Protein AF-A0A349Y326-F1 (afdb_monomer_lite)

Radius of gyration: 21.69 Å; chains: 1; bounding box: 48×50×72 Å

Foldseek 3Di:
DDDDDDPDPDPPDDDPDDDDDPPPPPALPADLVQLLVCLVPNDLVSNQPRLCSNQVHDDPVVSLVFFPDVQLNVLNVLCVCCVVVPPDDPNVVSSVSNCVVQVVHGHTDDPPPPPPPPVPPPDDDDDD

pLDDT: mean 71.75, std 17.41, range [37.5, 90.62]

Sequence (128 aa):
LVWGWRRRGRPVAVPGAEAGVPVAPSGSPYTRADLRRAMEAGGLDEIIAVLAGMGGVQTLEQVLERLDNPQQRDTLLQMQAVRWGGQGGDVGQARQALRRAFHDGPHWRARAAAQNNGLAPLYPSAHS

Structure (mmCIF, N/CA/C/O backbone):
data_AF-A0A349Y326-F1
#
_entry.id   AF-A0A349Y326-F1
#
loop_
_atom_site.group_PDB
_atom_site.id
_atom_site.type_symbol
_atom_site.label_atom_id
_atom_site.label_alt_id
_atom_site.label_comp_id
_atom_site.label_asym_id
_atom_site.label_entity_id
_atom_site.label_seq_id
_atom_site.pdbx_PDB_ins_code
_atom_site.Cartn_x
_atom_site.Cartn_y
_atom_site.Cartn_z
_atom_site.occupancy
_atom_site.B_iso_or_equiv
_atom_site.auth_seq_id
_atom_site.auth_comp_id
_atom_site.auth_asym_id
_atom_site.auth_atom_id
_atom_site.pdbx_PDB_model_num
ATOM 1 N N . LEU A 1 1 ? -9.529 16.924 9.198 1.00 45.12 1 LEU A N 1
ATOM 2 C CA . LEU A 1 1 ? -8.375 17.711 8.707 1.00 45.12 1 LEU A CA 1
ATOM 3 C C . LEU A 1 1 ? -8.047 17.240 7.303 1.00 45.12 1 LEU A C 1
ATOM 5 O O . LEU A 1 1 ? -7.936 16.042 7.071 1.00 45.12 1 LE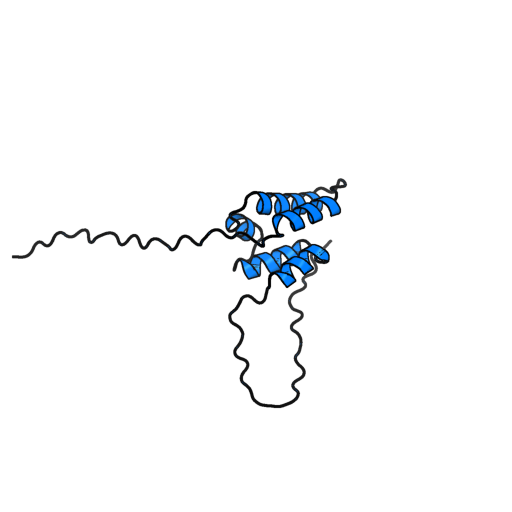U A O 1
ATOM 9 N N . VAL A 1 2 ? -8.092 18.194 6.381 1.00 44.47 2 VAL A N 1
ATOM 10 C CA . VAL A 1 2 ? -8.247 18.019 4.937 1.00 44.47 2 VAL A CA 1
ATOM 11 C C . VAL A 1 2 ? -7.040 17.323 4.304 1.00 44.47 2 VAL A C 1
ATOM 13 O O . VAL A 1 2 ? -5.893 17.559 4.676 1.00 44.47 2 VAL A O 1
ATOM 16 N N . TRP A 1 3 ? -7.337 16.453 3.345 1.00 51.56 3 TRP A N 1
ATOM 17 C CA . TRP A 1 3 ? -6.395 15.694 2.539 1.00 51.56 3 TRP A CA 1
ATOM 18 C C . TRP A 1 3 ? -5.589 16.646 1.655 1.00 51.56 3 TRP A C 1
ATOM 20 O O . TRP A 1 3 ? -6.088 17.172 0.661 1.00 51.56 3 TRP A O 1
ATOM 30 N N . GLY A 1 4 ? -4.339 16.890 2.043 1.00 57.53 4 GLY A N 1
ATOM 31 C CA . GLY A 1 4 ? -3.396 17.675 1.263 1.00 57.53 4 GLY A CA 1
ATOM 32 C C . GLY A 1 4 ? -2.911 16.870 0.068 1.00 57.53 4 GLY A C 1
ATOM 33 O O . GLY A 1 4 ? -2.009 16.047 0.194 1.00 57.53 4 GLY A O 1
ATOM 34 N N . TRP A 1 5 ? -3.521 17.116 -1.090 1.00 65.88 5 TRP A N 1
ATOM 35 C CA . TRP A 1 5 ? -2.995 16.737 -2.395 1.00 65.88 5 TRP A CA 1
ATOM 36 C C . TRP A 1 5 ? -1.477 16.934 -2.461 1.00 65.88 5 TRP A C 1
ATOM 38 O O . TRP A 1 5 ? -0.987 18.054 -2.328 1.00 65.88 5 TRP A O 1
ATOM 48 N N . ARG A 1 6 ? -0.734 15.876 -2.787 1.00 55.47 6 ARG A N 1
ATOM 49 C CA . ARG A 1 6 ? 0.613 16.026 -3.343 1.00 55.47 6 ARG A CA 1
ATOM 50 C C . ARG A 1 6 ? 0.679 15.332 -4.695 1.00 55.47 6 ARG A C 1
ATOM 52 O O . ARG A 1 6 ? 1.296 14.291 -4.877 1.00 55.47 6 ARG A O 1
ATOM 59 N N . ARG A 1 7 ? 0.020 15.953 -5.680 1.00 59.22 7 ARG A N 1
ATOM 60 C CA . ARG A 1 7 ? 0.307 15.688 -7.091 1.00 59.22 7 ARG A CA 1
ATOM 61 C C . ARG A 1 7 ? 1.699 16.237 -7.421 1.00 59.22 7 ARG A C 1
ATOM 63 O O . ARG A 1 7 ? 1.947 17.422 -7.250 1.00 59.22 7 ARG A O 1
ATOM 70 N N . ARG A 1 8 ? 2.534 15.357 -7.978 1.00 55.88 8 ARG A N 1
ATOM 71 C CA . ARG A 1 8 ? 3.640 15.621 -8.918 1.00 55.88 8 ARG A CA 1
ATOM 72 C C . ARG A 1 8 ? 4.696 16.648 -8.491 1.00 55.88 8 ARG A C 1
ATOM 74 O O . ARG A 1 8 ? 4.678 17.794 -8.924 1.00 55.88 8 ARG A O 1
ATOM 81 N N . GLY A 1 9 ? 5.741 16.155 -7.832 1.00 42.00 9 GLY A N 1
ATOM 82 C CA . GLY A 1 9 ? 7.094 16.670 -8.046 1.00 42.00 9 GLY A CA 1
ATOM 83 C C . GLY A 1 9 ? 7.718 15.967 -9.252 1.00 42.00 9 GLY A C 1
ATOM 84 O O . GLY A 1 9 ? 8.387 14.953 -9.100 1.00 42.00 9 GLY A O 1
ATOM 85 N N . ARG A 1 10 ? 7.449 16.463 -10.462 1.00 51.03 10 ARG A N 1
ATOM 86 C CA . ARG A 1 10 ? 8.233 16.134 -11.661 1.00 51.03 10 ARG A CA 1
ATOM 87 C C . ARG A 1 10 ? 9.602 16.808 -11.466 1.00 51.03 10 ARG A C 1
ATOM 89 O O . ARG A 1 10 ? 9.590 18.015 -11.223 1.00 51.03 10 ARG A O 1
ATOM 96 N N . PRO A 1 11 ? 10.755 16.117 -11.523 1.00 44.00 11 PRO A N 1
ATOM 97 C CA . PRO A 1 11 ? 12.026 16.827 -11.538 1.00 44.00 11 PRO A CA 1
ATOM 98 C C . PRO A 1 11 ? 12.047 17.696 -12.798 1.00 44.00 11 PRO A C 1
ATOM 100 O O . PRO A 1 11 ? 11.920 17.192 -13.916 1.00 44.00 11 PRO A O 1
ATOM 103 N N . VAL A 1 12 ? 12.122 19.014 -12.611 1.00 47.75 12 VAL A N 1
ATOM 104 C CA . VAL A 1 12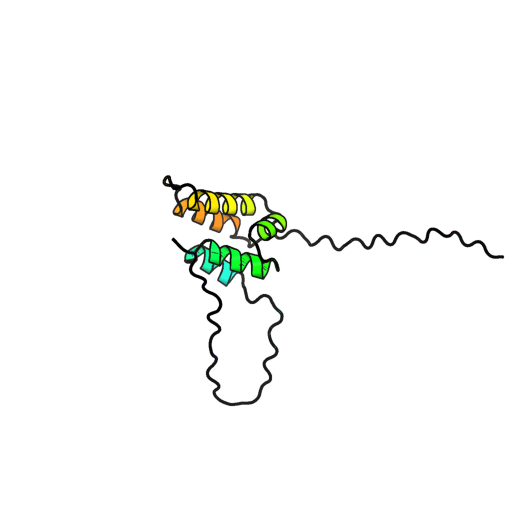 ? 12.483 19.933 -13.686 1.00 47.75 12 VAL A CA 1
ATOM 105 C C . VAL A 1 12 ? 13.930 19.606 -14.039 1.00 47.75 12 VAL A C 1
ATOM 107 O O . VAL A 1 12 ? 14.859 19.937 -13.310 1.00 47.75 12 VAL A O 1
ATOM 110 N N . ALA A 1 13 ? 14.108 18.837 -15.111 1.00 50.94 13 ALA A N 1
ATOM 111 C CA . ALA A 1 13 ? 15.408 18.678 -15.730 1.00 50.94 13 ALA A CA 1
ATOM 112 C C . ALA A 1 13 ? 15.833 20.069 -16.204 1.00 50.94 13 ALA A C 1
ATOM 114 O O . ALA A 1 13 ? 15.163 20.669 -17.045 1.00 50.94 13 ALA A O 1
ATOM 115 N N . VAL A 1 14 ? 16.899 20.600 -15.612 1.00 45.41 14 VAL A N 1
ATOM 116 C CA . VAL A 1 14 ? 17.606 21.763 -16.142 1.00 45.41 14 VAL A CA 1
ATOM 117 C C . VAL A 1 14 ? 18.074 21.411 -17.558 1.00 45.41 14 VAL A C 1
ATOM 119 O O . VAL A 1 14 ? 18.821 20.443 -17.707 1.00 45.41 14 VAL A O 1
ATOM 122 N N . PRO A 1 15 ? 17.635 22.119 -18.614 1.00 42.41 15 PRO A N 1
ATOM 123 C CA . PRO A 1 15 ? 18.169 21.888 -19.942 1.00 42.41 15 PRO A CA 1
ATOM 124 C C . PRO A 1 15 ? 19.551 22.545 -20.012 1.00 42.41 15 PRO A C 1
ATOM 126 O O . PRO A 1 15 ? 19.692 23.705 -20.387 1.00 42.41 15 PRO A O 1
ATOM 129 N N . GLY A 1 16 ? 20.577 21.790 -19.621 1.00 40.94 16 GLY A N 1
ATOM 130 C CA . GLY A 1 16 ? 21.859 21.884 -20.307 1.00 40.94 16 GLY A CA 1
ATOM 131 C C . GLY A 1 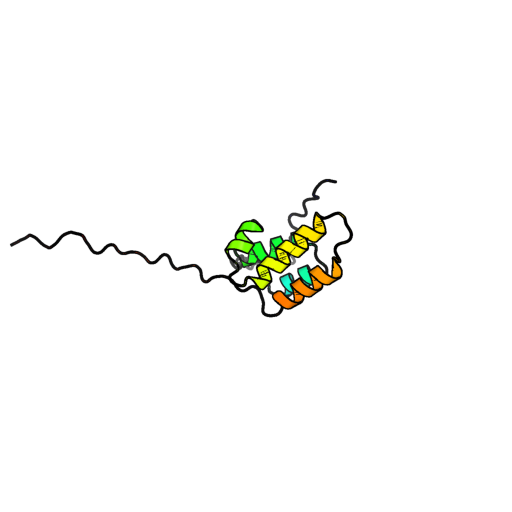16 ? 21.638 21.309 -21.700 1.00 40.94 16 GLY A C 1
ATOM 132 O O . GLY A 1 16 ? 21.011 20.260 -21.828 1.00 40.94 16 GLY A O 1
ATOM 133 N N . ALA A 1 17 ? 22.034 22.071 -22.713 1.00 43.38 17 ALA A N 1
ATOM 134 C CA . ALA A 1 17 ? 21.867 21.775 -24.125 1.00 43.38 17 ALA A CA 1
ATOM 135 C C . ALA A 1 17 ? 22.118 20.290 -24.460 1.00 43.38 17 ALA A C 1
ATOM 137 O O . ALA A 1 17 ? 22.977 19.657 -23.859 1.00 43.38 17 ALA A O 1
ATOM 138 N N . GLU A 1 18 ? 21.332 19.736 -25.383 1.00 39.47 18 GLU A N 1
ATOM 139 C CA . GLU A 1 18 ? 21.710 19.253 -26.728 1.00 39.47 18 GLU A CA 1
ATOM 140 C C . GLU A 1 18 ? 20.653 18.223 -27.175 1.00 39.47 18 GLU A C 1
ATOM 142 O O . GLU A 1 18 ? 20.161 17.406 -26.399 1.00 39.47 18 GLU A O 1
ATOM 147 N N . ALA A 1 19 ? 20.220 18.333 -28.427 1.00 46.00 19 ALA A N 1
ATOM 148 C CA . ALA A 1 19 ? 19.051 17.671 -28.987 1.00 46.00 19 ALA A CA 1
ATOM 149 C C . ALA A 1 19 ? 19.097 16.132 -28.903 1.00 46.00 19 ALA A C 1
ATOM 151 O O . ALA A 1 19 ? 19.817 15.467 -29.640 1.00 46.00 19 ALA A O 1
ATOM 152 N N . GLY A 1 20 ? 18.226 15.565 -28.072 1.00 37.50 20 GLY A N 1
ATOM 153 C CA . GLY A 1 20 ? 17.860 14.154 -28.087 1.00 37.50 20 GLY A CA 1
ATOM 154 C C . GLY A 1 20 ? 16.411 14.031 -27.639 1.00 37.50 20 GLY A C 1
ATOM 155 O O . GLY A 1 20 ? 16.100 14.242 -26.471 1.00 37.50 20 GLY A O 1
ATOM 156 N N . VAL A 1 21 ? 15.510 13.766 -28.583 1.00 44.47 21 VAL A N 1
ATOM 157 C CA . VAL A 1 21 ? 14.079 13.526 -28.347 1.00 44.47 21 VAL A CA 1
ATOM 158 C C . VAL A 1 21 ? 13.866 12.609 -27.130 1.00 44.47 21 VAL A C 1
ATOM 160 O O . VAL A 1 21 ? 14.310 11.459 -27.162 1.00 44.47 21 VAL A O 1
ATOM 163 N N . PRO A 1 22 ? 13.188 13.058 -26.054 1.00 42.53 22 PRO A N 1
ATOM 164 C CA . PRO A 1 22 ? 12.890 12.174 -24.944 1.00 42.53 22 PRO A CA 1
ATOM 165 C C . PRO A 1 22 ? 11.787 11.222 -25.398 1.00 42.53 22 PRO A C 1
ATOM 167 O O . PRO A 1 22 ? 10.610 11.585 -25.444 1.00 42.53 22 PRO A O 1
ATOM 170 N N . VAL A 1 23 ? 12.165 9.988 -25.736 1.00 46.41 23 VAL A N 1
ATOM 171 C CA . VAL A 1 23 ? 11.211 8.883 -25.770 1.00 46.41 23 VAL A CA 1
ATOM 172 C C . VAL A 1 23 ? 10.643 8.794 -24.351 1.00 46.41 23 VAL A C 1
ATOM 174 O O . VAL A 1 23 ? 11.351 8.498 -23.388 1.00 46.41 23 VAL A O 1
ATOM 177 N N . ALA A 1 24 ? 9.385 9.195 -24.177 1.00 46.78 24 ALA A N 1
ATOM 178 C CA . ALA A 1 24 ? 8.720 9.076 -22.891 1.00 46.78 24 ALA A CA 1
ATOM 179 C C . ALA A 1 24 ? 8.694 7.582 -22.534 1.00 46.78 24 ALA A C 1
ATOM 181 O O . ALA A 1 24 ? 8.177 6.793 -23.334 1.00 46.78 24 ALA A O 1
ATOM 182 N N . PRO A 1 25 ? 9.241 7.152 -21.382 1.00 42.97 25 PRO A N 1
ATOM 183 C CA . PRO A 1 25 ? 9.131 5.759 -20.996 1.00 42.97 25 PRO A CA 1
ATOM 184 C C . PRO A 1 25 ? 7.645 5.460 -20.788 1.00 42.97 25 PRO A C 1
ATOM 186 O O . PRO A 1 25 ? 7.035 5.921 -19.829 1.00 42.97 25 PRO A O 1
ATOM 189 N N . SER A 1 26 ? 7.055 4.680 -21.695 1.00 45.97 26 SER A N 1
ATOM 190 C CA . SER A 1 26 ? 5.690 4.146 -21.561 1.00 45.97 26 SER A CA 1
ATOM 191 C C . SER A 1 26 ? 5.630 2.968 -20.574 1.00 45.97 26 SER A C 1
ATOM 193 O O . SER A 1 26 ? 4.769 2.100 -20.675 1.00 45.97 26 SER A O 1
ATOM 195 N N . GLY A 1 27 ? 6.556 2.923 -19.615 1.00 51.56 27 GLY A N 1
ATOM 196 C CA . GLY A 1 27 ? 6.532 2.002 -18.486 1.00 51.56 27 GLY A CA 1
ATOM 197 C C . GLY A 1 27 ? 5.969 2.710 -17.261 1.00 51.56 27 GLY A C 1
ATOM 198 O O . GLY A 1 27 ? 6.223 3.900 -17.068 1.00 51.56 27 GLY A O 1
ATOM 199 N N . SER A 1 28 ? 5.211 1.992 -16.428 1.00 55.75 28 SER A N 1
ATOM 200 C CA . SER A 1 28 ? 4.791 2.512 -15.124 1.00 55.75 28 SER A CA 1
ATOM 201 C C . SER A 1 28 ? 6.002 3.123 -14.403 1.00 55.75 28 SER A C 1
ATOM 203 O O . SER A 1 28 ? 7.008 2.432 -14.244 1.00 55.75 28 SER A O 1
ATOM 205 N N . PRO A 1 29 ? 5.939 4.389 -13.948 1.00 69.44 29 PRO A N 1
ATOM 206 C CA . PRO A 1 29 ? 7.096 5.107 -13.396 1.00 69.44 29 PRO A CA 1
ATOM 207 C C . PRO A 1 29 ? 7.549 4.585 -12.021 1.00 69.44 29 PRO A C 1
ATOM 209 O O . PRO A 1 29 ? 8.415 5.177 -11.383 1.00 69.44 29 PRO A O 1
ATOM 212 N N . TYR A 1 30 ? 6.953 3.490 -11.553 1.00 78.19 30 TYR A N 1
ATOM 213 C CA . TYR A 1 30 ? 7.088 2.957 -10.210 1.00 78.19 30 TYR A CA 1
ATOM 214 C C . TYR A 1 30 ? 7.838 1.629 -10.239 1.00 78.19 30 TYR A C 1
ATOM 216 O O . TYR A 1 30 ? 7.489 0.712 -10.982 1.00 78.19 30 TYR A O 1
ATOM 224 N N . THR A 1 31 ? 8.873 1.528 -9.408 1.00 83.50 31 THR A N 1
ATOM 225 C CA . THR A 1 31 ? 9.723 0.337 -9.295 1.00 83.50 31 THR A CA 1
ATOM 226 C C . THR A 1 31 ? 9.503 -0.360 -7.953 1.00 83.50 31 THR A C 1
ATOM 228 O O . THR A 1 31 ? 8.982 0.229 -7.007 1.00 83.50 31 THR A O 1
ATOM 231 N N . ARG A 1 32 ? 9.966 -1.610 -7.810 1.00 83.12 32 ARG A N 1
ATOM 232 C CA . ARG A 1 32 ? 9.932 -2.314 -6.511 1.00 83.12 32 ARG A CA 1
ATOM 233 C C . ARG A 1 32 ? 10.712 -1.572 -5.420 1.00 83.12 32 ARG A C 1
ATOM 235 O O . ARG A 1 32 ? 10.331 -1.616 -4.255 1.00 83.12 32 ARG A O 1
ATOM 242 N N . ALA A 1 33 ? 11.792 -0.883 -5.795 1.00 83.81 33 ALA A N 1
ATOM 243 C CA . ALA A 1 33 ? 12.562 -0.056 -4.871 1.00 83.81 33 ALA A CA 1
ATOM 244 C C . ALA A 1 33 ? 11.742 1.140 -4.366 1.00 83.81 33 ALA A C 1
ATOM 246 O O . ALA A 1 33 ? 11.827 1.481 -3.188 1.00 83.81 33 ALA A O 1
ATOM 247 N N . ASP A 1 34 ? 10.917 1.723 -5.237 1.00 85.81 34 ASP A N 1
ATOM 248 C CA . ASP A 1 34 ? 9.990 2.796 -4.885 1.00 85.81 34 ASP A CA 1
ATOM 249 C C . ASP A 1 34 ? 8.891 2.301 -3.931 1.00 85.81 34 ASP A C 1
ATOM 251 O O . ASP A 1 34 ? 8.679 2.902 -2.881 1.00 85.81 34 ASP A O 1
ATOM 255 N N . LEU A 1 35 ? 8.314 1.118 -4.188 1.00 86.50 35 LEU A N 1
ATOM 256 C CA . LEU A 1 35 ? 7.378 0.473 -3.255 1.00 86.50 35 LEU A CA 1
ATOM 257 C C . LEU A 1 35 ? 8.018 0.225 -1.886 1.00 86.50 35 LEU A C 1
ATOM 259 O O . LEU A 1 35 ? 7.416 0.519 -0.854 1.00 86.50 35 LEU A O 1
ATOM 263 N N . ARG A 1 36 ? 9.249 -0.299 -1.861 1.00 86.31 36 ARG A N 1
ATOM 264 C CA . ARG A 1 36 ? 9.979 -0.535 -0.611 1.00 86.31 36 ARG A CA 1
ATOM 265 C C . ARG A 1 36 ? 10.185 0.772 0.153 1.00 86.31 36 ARG A C 1
ATOM 267 O O . ARG A 1 36 ? 9.889 0.819 1.342 1.00 86.31 36 ARG A O 1
ATOM 274 N N . ARG A 1 37 ? 10.604 1.838 -0.534 1.00 85.31 37 ARG A N 1
ATOM 275 C CA . ARG A 1 37 ? 10.791 3.173 0.050 1.00 85.31 37 ARG A CA 1
ATOM 276 C C . ARG A 1 37 ? 9.484 3.751 0.601 1.00 85.31 37 ARG A C 1
ATOM 278 O O . ARG A 1 37 ? 9.478 4.262 1.721 1.00 85.31 37 ARG A O 1
ATOM 285 N N . ALA A 1 38 ? 8.388 3.623 -0.144 1.00 87.88 38 ALA A N 1
ATOM 286 C CA . ALA A 1 38 ? 7.061 4.052 0.287 1.00 87.88 38 ALA A CA 1
ATOM 287 C C . ALA A 1 38 ? 6.592 3.273 1.528 1.00 87.88 38 ALA A C 1
ATOM 289 O O . ALA A 1 38 ? 6.007 3.846 2.438 1.00 87.88 38 ALA A O 1
ATOM 290 N N . MET A 1 39 ? 6.908 1.979 1.638 1.00 86.75 39 MET A N 1
ATOM 291 C CA . MET A 1 39 ? 6.618 1.211 2.855 1.00 86.75 39 MET A CA 1
ATOM 292 C C . MET A 1 39 ? 7.523 1.588 4.036 1.00 86.75 39 MET A C 1
ATOM 294 O O . MET A 1 39 ? 7.068 1.551 5.179 1.00 86.75 39 MET A O 1
ATOM 298 N N . GLU A 1 40 ? 8.788 1.941 3.787 1.00 82.75 40 GLU A N 1
ATOM 299 C CA . GLU A 1 40 ? 9.762 2.314 4.823 1.00 82.75 40 GLU A CA 1
ATOM 300 C C . GLU A 1 40 ? 9.479 3.690 5.434 1.00 82.75 40 GLU A C 1
ATOM 302 O O . GLU A 1 40 ? 9.406 3.816 6.656 1.00 82.75 40 GLU A O 1
ATOM 307 N N . ALA A 1 41 ? 9.308 4.710 4.594 1.00 79.44 41 ALA A N 1
ATOM 308 C CA . ALA A 1 41 ? 9.168 6.102 5.021 1.00 79.44 41 ALA A CA 1
ATOM 309 C C . ALA A 1 41 ? 7.813 6.715 4.637 1.00 79.44 41 ALA A C 1
ATOM 311 O O . ALA A 1 41 ? 7.313 7.581 5.354 1.00 79.44 41 ALA A O 1
ATOM 312 N N . GLY A 1 42 ? 7.191 6.231 3.563 1.00 79.69 42 GLY A N 1
ATOM 313 C CA . GLY A 1 42 ? 5.962 6.781 2.988 1.00 79.69 42 GLY A CA 1
ATOM 314 C C . GLY A 1 42 ? 4.674 6.460 3.751 1.00 79.69 42 GLY A C 1
ATOM 315 O O . GLY A 1 42 ? 4.579 5.514 4.536 1.00 79.69 42 GLY A O 1
ATOM 316 N N . GLY A 1 43 ? 3.647 7.279 3.532 1.00 83.06 43 GLY A N 1
ATOM 317 C CA . GLY A 1 43 ? 2.313 7.061 4.096 1.00 83.06 43 GLY A CA 1
ATOM 318 C C . GLY A 1 43 ? 1.497 6.025 3.316 1.00 83.06 43 GLY A C 1
ATOM 319 O O . GLY A 1 43 ? 1.840 5.666 2.193 1.00 83.06 43 GLY A O 1
ATOM 320 N N . LEU A 1 44 ? 0.357 5.604 3.880 1.00 83.62 44 LEU A N 1
ATOM 321 C CA . LEU A 1 44 ? -0.580 4.687 3.210 1.00 83.62 44 LEU A CA 1
ATOM 322 C C . LEU A 1 44 ? -0.993 5.189 1.813 1.00 83.62 44 LEU A C 1
ATOM 324 O O . LEU A 1 44 ? -1.084 4.397 0.887 1.00 83.62 44 LEU A O 1
ATOM 328 N N . ASP A 1 45 ? -1.193 6.498 1.648 1.00 85.69 45 ASP A N 1
ATOM 329 C CA . ASP A 1 45 ? -1.547 7.110 0.358 1.00 85.69 45 ASP A CA 1
ATOM 330 C C . ASP A 1 45 ? -0.445 6.936 -0.702 1.00 85.69 45 ASP A C 1
ATOM 332 O O . ASP A 1 45 ? -0.723 6.564 -1.838 1.00 85.69 45 ASP A O 1
ATOM 336 N N . GLU A 1 46 ? 0.820 7.111 -0.305 1.00 87.38 46 GLU A N 1
ATOM 337 C CA . GLU A 1 46 ? 1.976 6.920 -1.185 1.00 87.38 46 GLU A CA 1
ATOM 338 C C . GLU A 1 46 ? 2.111 5.448 -1.586 1.00 87.38 46 GLU A C 1
ATOM 340 O O . GLU A 1 46 ? 2.234 5.136 -2.765 1.00 87.38 46 GLU A O 1
ATOM 345 N N . ILE A 1 47 ? 1.969 4.530 -0.627 1.00 88.25 47 ILE A N 1
ATOM 346 C CA . ILE A 1 47 ? 1.969 3.084 -0.886 1.00 88.25 47 ILE A CA 1
ATOM 347 C C . ILE A 1 47 ? 0.861 2.711 -1.886 1.00 88.25 47 ILE A C 1
ATOM 349 O O . ILE A 1 47 ? 1.116 1.964 -2.833 1.00 88.25 47 ILE A O 1
ATOM 353 N N . ILE A 1 48 ? -0.350 3.256 -1.716 1.00 87.94 48 ILE A N 1
ATOM 354 C CA . ILE A 1 48 ? -1.475 3.034 -2.636 1.00 87.94 48 ILE A CA 1
ATOM 355 C C . ILE A 1 48 ? -1.156 3.591 -4.019 1.00 87.94 48 ILE A C 1
ATOM 357 O O . ILE A 1 48 ? -1.382 2.890 -4.997 1.00 87.94 48 ILE A O 1
ATOM 361 N N . ALA A 1 49 ? -0.612 4.805 -4.128 1.00 87.31 49 ALA A N 1
ATOM 362 C CA . ALA A 1 49 ? -0.27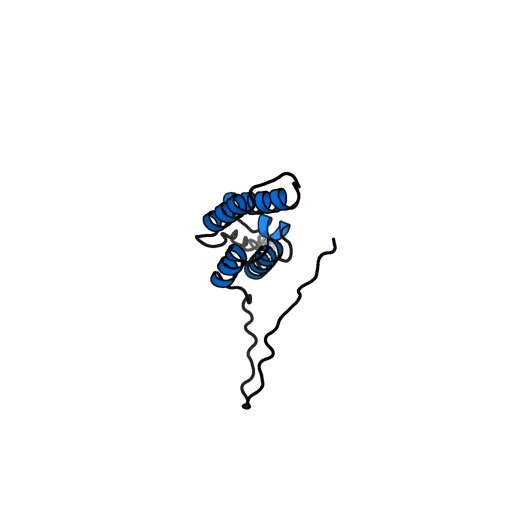4 5.411 -5.414 1.00 87.31 49 ALA A CA 1
ATOM 363 C C . ALA A 1 49 ? 0.755 4.576 -6.194 1.00 87.31 49 ALA A C 1
ATOM 365 O O . ALA A 1 49 ? 0.593 4.350 -7.395 1.00 87.31 49 ALA A O 1
ATOM 366 N N . VAL A 1 50 ? 1.776 4.065 -5.502 1.00 88.75 50 VAL A N 1
ATOM 367 C CA . VAL A 1 50 ? 2.814 3.207 -6.086 1.00 88.75 50 VAL A CA 1
ATOM 368 C C . VAL A 1 50 ? 2.230 1.862 -6.522 1.00 88.75 50 VAL A C 1
ATOM 370 O O . VAL A 1 50 ? 2.434 1.440 -7.663 1.00 88.75 50 VAL A O 1
ATOM 373 N N . LEU A 1 51 ? 1.446 1.202 -5.658 1.00 88.06 51 LEU A N 1
ATOM 374 C CA . LEU A 1 51 ? 0.751 -0.050 -5.987 1.00 88.06 51 LEU A CA 1
ATOM 375 C C . LEU A 1 51 ? -0.231 0.126 -7.146 1.00 88.06 51 LEU A C 1
ATOM 377 O O . LEU A 1 51 ? -0.271 -0.713 -8.041 1.00 88.06 51 LEU A O 1
ATOM 381 N N . ALA A 1 52 ? -0.985 1.221 -7.156 1.00 87.56 52 ALA A N 1
ATOM 382 C CA . ALA A 1 52 ? -1.933 1.555 -8.204 1.00 87.56 52 ALA A CA 1
ATOM 383 C C . ALA A 1 52 ? -1.214 1.775 -9.541 1.00 87.56 52 ALA A C 1
ATOM 385 O O . ALA A 1 52 ? -1.598 1.189 -10.551 1.00 87.56 52 ALA A O 1
ATOM 386 N N . GLY A 1 53 ? -0.099 2.508 -9.538 1.00 85.94 53 GLY A N 1
ATOM 387 C CA . GLY A 1 53 ? 0.735 2.703 -10.719 1.00 85.94 53 GLY A CA 1
ATOM 388 C C . GLY A 1 53 ? 1.360 1.410 -11.257 1.00 85.94 53 GLY A C 1
ATOM 389 O O . GLY A 1 53 ? 1.366 1.198 -12.469 1.00 85.94 53 GLY A O 1
ATOM 390 N N . MET A 1 54 ? 1.841 0.511 -10.391 1.00 85.25 54 MET A N 1
ATOM 391 C CA . MET A 1 54 ? 2.354 -0.808 -10.808 1.00 85.25 54 MET A CA 1
ATOM 392 C C . MET A 1 54 ? 1.242 -1.740 -11.295 1.00 85.25 54 MET A C 1
ATOM 394 O O . MET A 1 54 ? 1.427 -2.493 -12.248 1.00 85.25 54 MET A O 1
ATOM 398 N N . GLY A 1 55 ? 0.082 -1.677 -10.650 1.00 81.81 55 GLY A N 1
ATOM 399 C CA . GLY A 1 55 ? -1.103 -2.431 -11.011 1.00 81.81 55 GLY A CA 1
ATOM 400 C C . GLY A 1 55 ? -1.894 -1.809 -12.15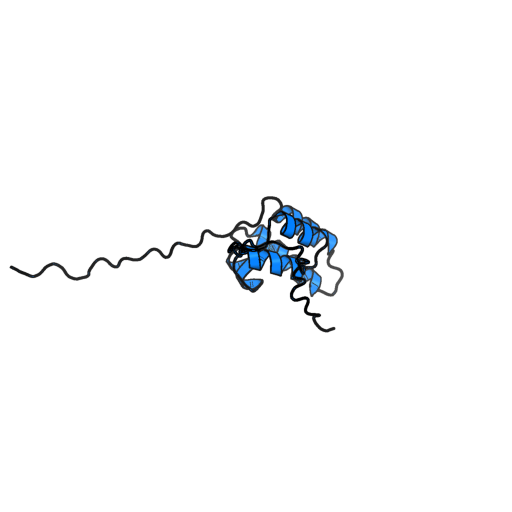8 1.00 81.81 55 GLY A C 1
ATOM 401 O O . GLY A 1 55 ? -2.898 -2.387 -12.526 1.00 81.81 55 GLY A O 1
ATOM 402 N N . GLY A 1 56 ? -1.525 -0.657 -12.726 1.00 84.00 56 GLY A N 1
ATOM 403 C CA . GLY A 1 56 ? -2.331 0.022 -13.754 1.00 84.00 56 GLY A CA 1
ATOM 404 C C . GLY A 1 56 ? -3.779 0.313 -13.322 1.00 84.00 56 GLY A C 1
ATOM 405 O O . GLY A 1 56 ? -4.685 0.285 -14.151 1.00 84.00 56 GLY A O 1
ATOM 406 N N . VAL A 1 57 ? -4.000 0.521 -12.026 1.00 86.06 57 VAL A N 1
ATOM 407 C CA . VAL A 1 57 ? -5.291 0.862 -11.413 1.00 86.06 57 VAL A CA 1
ATOM 408 C C . VAL A 1 57 ? -5.186 2.231 -10.743 1.00 86.06 57 VAL A C 1
ATOM 410 O O . VAL A 1 57 ? -4.128 2.854 -10.755 1.00 86.06 57 VAL A O 1
ATOM 413 N N . GLN A 1 58 ? -6.291 2.741 -10.197 1.00 81.25 58 GLN A N 1
ATOM 414 C CA . GLN A 1 58 ? -6.344 4.103 -9.642 1.00 81.25 58 GLN A CA 1
ATOM 415 C C . GLN A 1 58 ? -6.788 4.150 -8.178 1.00 81.25 58 GLN A C 1
ATOM 417 O O . GLN A 1 58 ? -6.547 5.146 -7.502 1.00 81.25 58 GLN A O 1
ATOM 422 N N . THR A 1 59 ? -7.438 3.094 -7.687 1.00 83.88 59 THR A N 1
ATOM 423 C CA . THR A 1 59 ? -8.036 3.055 -6.348 1.00 83.88 59 THR A CA 1
ATOM 424 C C . THR A 1 59 ? -7.542 1.844 -5.566 1.00 83.88 59 THR A C 1
ATOM 426 O O . THR A 1 59 ? -7.188 0.818 -6.150 1.00 83.88 59 THR A O 1
ATOM 429 N N . LEU A 1 60 ? -7.527 1.959 -4.235 1.00 85.94 60 LEU A N 1
ATOM 430 C CA . LEU A 1 60 ? -7.152 0.861 -3.340 1.00 85.94 60 LEU A CA 1
ATOM 431 C C . LEU A 1 60 ? -8.044 -0.367 -3.548 1.00 85.94 60 LEU A C 1
ATOM 433 O O . LEU A 1 60 ? -7.536 -1.480 -3.578 1.00 85.94 60 LEU A O 1
ATOM 437 N N . GLU A 1 61 ? -9.349 -0.176 -3.738 1.00 87.62 61 GLU A N 1
ATOM 438 C CA . GLU A 1 61 ? -10.289 -1.274 -3.997 1.00 87.62 61 GLU A CA 1
ATOM 439 C C . GLU A 1 61 ? -9.859 -2.084 -5.226 1.00 87.62 61 GLU A C 1
ATOM 441 O O . GLU A 1 61 ? -9.691 -3.297 -5.135 1.00 87.62 61 GLU A O 1
ATOM 446 N N . GLN A 1 62 ? -9.521 -1.409 -6.328 1.00 87.06 62 GLN A N 1
ATOM 447 C CA . GLN A 1 62 ? -9.023 -2.070 -7.534 1.00 87.06 62 GLN A CA 1
ATOM 448 C C . GLN A 1 62 ? -7.657 -2.741 -7.324 1.00 87.06 62 GLN A C 1
ATOM 450 O O . GLN A 1 62 ? -7.387 -3.787 -7.914 1.00 87.06 62 GLN A O 1
ATOM 455 N N . VAL A 1 63 ? -6.781 -2.168 -6.487 1.00 88.38 63 VAL A N 1
ATOM 456 C CA . VAL A 1 63 ? -5.523 -2.825 -6.084 1.00 88.38 63 VAL A CA 1
ATOM 457 C C . VAL A 1 63 ? -5.829 -4.132 -5.352 1.00 88.38 63 VAL A C 1
ATOM 459 O O . VAL A 1 63 ? -5.238 -5.157 -5.686 1.00 88.38 63 VAL A O 1
ATOM 462 N N . LEU A 1 64 ? -6.771 -4.122 -4.403 1.00 89.38 64 LEU A N 1
ATOM 463 C CA . LEU A 1 64 ? -7.189 -5.315 -3.665 1.00 89.38 64 LEU A CA 1
ATOM 464 C C . LEU A 1 64 ? -7.789 -6.366 -4.598 1.00 89.38 64 LEU A C 1
ATOM 466 O O . LEU A 1 64 ? -7.439 -7.533 -4.484 1.00 89.38 64 LEU A O 1
ATOM 470 N N . GLU A 1 65 ? -8.645 -5.973 -5.540 1.00 88.50 65 GLU A N 1
ATOM 471 C CA . GLU A 1 65 ? -9.242 -6.887 -6.520 1.00 88.50 65 GLU A CA 1
ATOM 472 C C . GLU A 1 65 ? -8.202 -7.539 -7.440 1.00 88.50 65 GLU A C 1
ATOM 474 O O . GLU A 1 65 ? -8.318 -8.725 -7.773 1.00 88.50 65 GLU A O 1
ATOM 479 N N . ARG A 1 66 ? -7.176 -6.773 -7.830 1.00 85.62 66 ARG A N 1
ATOM 480 C CA . ARG A 1 66 ? -6.097 -7.232 -8.710 1.00 85.62 66 ARG A CA 1
ATOM 481 C C . ARG A 1 66 ? -5.044 -8.066 -7.980 1.00 85.62 66 ARG A C 1
ATOM 483 O O . ARG A 1 66 ? -4.359 -8.857 -8.625 1.00 85.62 66 ARG A O 1
ATOM 490 N N . LEU A 1 67 ? -4.884 -7.892 -6.671 1.00 89.00 67 LEU A N 1
ATOM 491 C CA . LEU A 1 67 ? -4.003 -8.717 -5.846 1.00 89.00 67 LEU A CA 1
ATOM 492 C C . LEU A 1 67 ? -4.552 -10.147 -5.750 1.00 89.00 67 LEU A C 1
ATOM 494 O O . LEU A 1 67 ? -5.709 -10.363 -5.378 1.00 89.00 67 LEU A O 1
ATOM 498 N N . ASP A 1 68 ? -3.703 -11.119 -6.076 1.00 88.00 68 ASP A N 1
ATOM 499 C CA . ASP A 1 68 ? -4.012 -12.548 -5.947 1.00 88.00 68 ASP A CA 1
ATOM 500 C C . ASP A 1 68 ? -3.825 -13.015 -4.503 1.00 88.00 68 ASP A C 1
ATOM 502 O O . ASP A 1 68 ? -4.659 -13.725 -3.947 1.00 88.00 68 ASP A O 1
ATOM 506 N N . ASN A 1 69 ? -2.760 -12.534 -3.860 1.00 88.50 69 ASN A N 1
ATOM 507 C CA . ASN A 1 69 ? -2.368 -12.997 -2.541 1.00 88.50 69 ASN A CA 1
ATOM 508 C C . ASN A 1 69 ? -3.283 -12.415 -1.434 1.00 88.50 69 ASN A C 1
ATOM 510 O O . ASN A 1 69 ? -3.270 -11.197 -1.203 1.00 88.50 69 ASN A O 1
ATOM 514 N N . PRO A 1 70 ? -4.035 -13.254 -0.689 1.00 86.12 70 PRO A N 1
ATOM 515 C CA . PRO A 1 70 ? -4.924 -12.795 0.378 1.00 86.12 70 PRO A CA 1
ATOM 516 C C . PRO A 1 70 ? -4.174 -12.148 1.550 1.00 86.12 70 PRO A C 1
ATOM 518 O O . PRO A 1 70 ? -4.686 -11.205 2.148 1.00 86.12 70 PRO A O 1
ATOM 521 N N . GLN A 1 71 ? -2.938 -12.570 1.837 1.00 88.62 71 GLN A N 1
ATOM 522 C CA . GLN A 1 71 ? -2.117 -11.985 2.901 1.00 88.62 71 GLN A CA 1
ATOM 523 C C . GLN A 1 71 ? -1.762 -10.521 2.596 1.00 88.62 71 GLN A C 1
ATOM 525 O O . GLN A 1 71 ? -1.822 -9.660 3.474 1.00 88.62 71 GLN A O 1
ATOM 530 N N . GLN A 1 72 ? -1.436 -10.210 1.338 1.00 89.81 72 GLN A N 1
ATOM 531 C CA . GLN A 1 72 ? -1.140 -8.839 0.904 1.00 89.81 72 GLN A CA 1
ATOM 532 C C . GLN A 1 72 ? -2.368 -7.928 1.039 1.00 89.81 72 GLN A C 1
ATOM 534 O O . GLN A 1 72 ? -2.245 -6.771 1.443 1.00 89.81 72 GLN A O 1
ATOM 539 N N . ARG A 1 73 ? -3.557 -8.471 0.761 1.00 90.62 73 ARG A N 1
ATOM 540 C CA . ARG A 1 73 ? -4.840 -7.764 0.872 1.00 90.62 73 ARG A CA 1
ATOM 541 C C . ARG A 1 73 ? -5.213 -7.476 2.323 1.00 90.62 73 ARG A C 1
ATOM 543 O O . ARG A 1 73 ? -5.541 -6.336 2.641 1.00 90.62 73 ARG A O 1
ATOM 550 N N . ASP A 1 74 ? -5.115 -8.478 3.196 1.00 89.62 74 ASP A N 1
ATOM 551 C CA . ASP A 1 74 ? -5.421 -8.334 4.625 1.00 89.62 74 ASP A CA 1
ATOM 552 C C . ASP A 1 74 ? -4.564 -7.244 5.270 1.00 89.62 74 ASP A C 1
ATOM 554 O O . ASP A 1 74 ? -5.058 -6.370 5.978 1.00 89.62 74 ASP A O 1
ATOM 558 N N . THR A 1 75 ? -3.277 -7.222 4.931 1.00 89.81 75 THR A N 1
ATOM 559 C CA . THR A 1 75 ? -2.350 -6.280 5.550 1.00 89.81 75 THR A CA 1
ATOM 560 C C . THR A 1 75 ? -2.621 -4.824 5.148 1.00 89.81 75 THR A C 1
ATOM 562 O O . THR A 1 75 ? -2.452 -3.909 5.956 1.00 89.81 75 THR A O 1
ATOM 565 N N . LEU A 1 76 ? -3.095 -4.593 3.917 1.00 88.94 76 LEU A N 1
ATOM 566 C CA . LEU A 1 76 ? -3.564 -3.277 3.471 1.00 88.94 76 LEU A CA 1
ATOM 567 C C . LEU A 1 76 ? -4.833 -2.846 4.221 1.00 88.94 76 LEU A C 1
ATOM 569 O O . LEU A 1 76 ? -4.929 -1.693 4.648 1.00 88.94 76 LEU A O 1
ATOM 573 N N . LEU A 1 77 ? -5.777 -3.770 4.424 1.00 88.25 77 LEU A N 1
ATOM 574 C CA . LEU A 1 77 ? -7.002 -3.519 5.187 1.00 88.25 77 LEU A CA 1
ATOM 575 C C . LEU A 1 77 ? -6.700 -3.231 6.660 1.00 88.25 77 LEU A C 1
ATOM 577 O O . LEU A 1 77 ? -7.242 -2.273 7.205 1.00 88.25 77 LEU A O 1
ATOM 581 N N . GLN A 1 78 ? -5.786 -3.978 7.284 1.00 86.62 78 GLN A N 1
ATOM 582 C CA . GLN A 1 78 ? -5.318 -3.696 8.642 1.00 86.62 78 GLN A CA 1
ATOM 583 C C . GLN A 1 78 ? -4.681 -2.311 8.740 1.00 86.62 78 GLN A C 1
ATOM 585 O O . GLN A 1 78 ? -4.992 -1.560 9.659 1.00 86.62 78 GLN A O 1
ATOM 590 N N . MET A 1 79 ? -3.840 -1.918 7.779 1.00 85.69 79 MET A N 1
ATOM 591 C CA . MET A 1 79 ? -3.227 -0.587 7.791 1.00 85.69 79 MET A CA 1
ATOM 592 C C . MET A 1 79 ? -4.267 0.538 7.633 1.00 85.69 79 MET A C 1
ATOM 594 O O . MET A 1 79 ? -4.135 1.593 8.258 1.00 85.69 79 MET A O 1
ATOM 598 N N . GLN A 1 80 ? -5.331 0.317 6.855 1.00 87.00 80 GLN A N 1
ATOM 599 C CA . GLN A 1 80 ? -6.468 1.238 6.772 1.00 87.00 80 GLN A CA 1
ATOM 600 C C . GLN A 1 80 ? -7.287 1.262 8.071 1.00 87.00 80 GLN A C 1
ATOM 602 O O . GLN A 1 80 ? -7.660 2.338 8.540 1.00 87.00 80 GLN A O 1
ATOM 607 N N . ALA A 1 81 ? -7.528 0.099 8.675 1.00 83.75 81 ALA A N 1
ATOM 608 C CA . ALA A 1 81 ? -8.246 -0.027 9.935 1.00 83.75 81 ALA A CA 1
ATOM 609 C C . ALA A 1 81 ? -7.495 0.671 11.072 1.00 83.75 81 ALA A C 1
ATOM 611 O O . ALA A 1 81 ? -8.109 1.421 11.815 1.00 83.75 81 ALA A O 1
ATOM 612 N N . VAL A 1 82 ? -6.170 0.532 11.155 1.00 84.75 82 VAL A N 1
ATOM 613 C CA . VAL A 1 82 ? -5.335 1.267 12.121 1.00 84.75 82 VAL A CA 1
ATOM 614 C C . VAL A 1 82 ? -5.402 2.780 11.882 1.00 84.75 82 VAL A C 1
ATOM 616 O O . VAL A 1 82 ? -5.385 3.560 12.830 1.00 84.75 82 VAL A O 1
ATOM 619 N N . ARG A 1 83 ? -5.522 3.223 10.624 1.00 78.69 83 ARG A N 1
ATOM 620 C CA . ARG A 1 83 ? -5.651 4.651 10.290 1.00 78.69 83 ARG A CA 1
ATOM 621 C C . ARG A 1 83 ? -6.995 5.247 10.728 1.00 78.69 83 ARG A C 1
ATOM 623 O O . ARG A 1 83 ? -7.046 6.441 11.012 1.00 78.69 83 ARG A O 1
ATOM 630 N N . TRP A 1 84 ? -8.080 4.472 10.707 1.00 77.25 84 TRP A N 1
ATOM 631 C CA . TRP A 1 84 ? -9.438 4.955 11.018 1.00 77.25 84 TRP A CA 1
ATOM 632 C C . TRP A 1 84 ? -9.914 4.584 12.425 1.00 77.25 84 TRP A C 1
ATOM 634 O O . TRP A 1 84 ? -10.725 5.295 13.013 1.00 77.25 84 TRP A O 1
ATOM 644 N N . GLY A 1 85 ? -9.396 3.497 12.984 1.00 68.00 85 GLY A N 1
ATOM 645 C CA . GLY A 1 85 ? -9.612 3.074 14.356 1.00 68.00 85 GLY A CA 1
ATOM 646 C C . GLY A 1 85 ? -8.772 3.941 15.275 1.00 68.00 85 GLY A C 1
ATOM 647 O O . GLY A 1 85 ? -7.649 3.584 15.606 1.00 68.00 85 GLY A O 1
ATOM 648 N N . GLY A 1 86 ? -9.315 5.085 15.696 1.00 60.56 86 GLY A N 1
ATOM 649 C CA . GLY A 1 86 ? -8.660 6.056 16.585 1.00 60.56 86 GLY A CA 1
ATOM 650 C C . GLY A 1 86 ? -8.197 5.526 17.954 1.00 60.56 86 GLY A C 1
ATOM 651 O O . GLY A 1 86 ? -7.749 6.314 18.779 1.00 60.56 86 GLY A O 1
ATOM 652 N N . GLN A 1 87 ? -8.275 4.217 18.201 1.00 52.28 87 GLN A N 1
ATOM 653 C CA . GLN A 1 87 ? -7.830 3.534 19.408 1.00 52.28 87 GLN A CA 1
ATOM 654 C C . GLN A 1 87 ? -6.554 2.728 19.115 1.00 52.28 87 GLN A C 1
ATOM 656 O O . GLN A 1 87 ? -6.617 1.528 18.868 1.00 52.28 87 GLN A O 1
ATOM 661 N N . GLY A 1 88 ? -5.398 3.397 19.126 1.00 54.69 88 GLY A N 1
ATOM 662 C CA . GLY A 1 88 ? -4.101 2.780 19.445 1.00 54.69 88 GLY A CA 1
ATOM 663 C C . GLY A 1 88 ? -3.704 1.506 18.689 1.00 54.69 88 GLY A C 1
ATOM 664 O O . GLY A 1 88 ? -3.005 0.671 19.253 1.00 54.69 88 GLY A O 1
ATOM 665 N N . GLY A 1 89 ? -4.137 1.328 17.439 1.00 63.06 89 GLY A N 1
ATOM 666 C CA . GLY A 1 89 ? -3.602 0.269 16.594 1.00 63.06 89 GLY A CA 1
ATOM 667 C C . GLY A 1 89 ? -2.113 0.514 16.358 1.00 63.06 89 GLY A C 1
ATOM 668 O O . GLY A 1 89 ? -1.701 1.631 16.040 1.00 63.06 89 GLY A O 1
ATOM 669 N N . ASP A 1 90 ? -1.294 -0.517 16.536 1.00 78.62 90 ASP A N 1
ATOM 670 C CA . ASP A 1 90 ? 0.154 -0.382 16.455 1.00 78.62 90 ASP A CA 1
ATOM 671 C C . ASP A 1 90 ? 0.576 -0.208 14.984 1.00 78.62 90 ASP A C 1
ATOM 673 O O . ASP A 1 90 ? 0.769 -1.170 14.233 1.00 78.62 90 ASP A O 1
ATOM 677 N N . VAL A 1 91 ? 0.661 1.055 14.539 1.00 78.75 91 VAL A N 1
ATOM 678 C CA . VAL A 1 91 ? 1.046 1.434 13.165 1.00 78.75 91 VAL A CA 1
ATOM 679 C C . VAL A 1 91 ? 2.371 0.771 12.787 1.00 78.75 91 VAL A C 1
ATOM 681 O O . VAL A 1 91 ? 2.552 0.365 11.639 1.00 78.75 91 VAL A O 1
ATOM 684 N N . GLY A 1 92 ? 3.283 0.617 13.753 1.00 82.19 92 GLY A N 1
ATOM 685 C CA . GLY A 1 92 ? 4.553 -0.078 13.572 1.00 82.19 92 GLY A CA 1
ATOM 686 C C . GLY A 1 92 ? 4.365 -1.546 13.195 1.00 82.19 92 GLY A C 1
ATOM 687 O O . GLY A 1 92 ? 4.955 -1.999 12.211 1.00 82.19 92 GLY A O 1
ATOM 688 N N . GLN A 1 93 ? 3.511 -2.274 13.917 1.00 84.06 93 GLN A N 1
ATOM 689 C CA . GLN A 1 93 ? 3.220 -3.684 13.633 1.00 84.06 93 GLN A CA 1
ATOM 690 C C . GLN A 1 93 ? 2.504 -3.876 12.296 1.00 84.06 93 GLN A C 1
ATOM 692 O O . GLN A 1 93 ? 2.927 -4.717 11.501 1.00 84.06 93 GLN A O 1
ATOM 697 N N . ALA A 1 94 ? 1.487 -3.062 11.993 1.00 84.81 94 ALA A N 1
ATOM 698 C CA . ALA A 1 94 ? 0.797 -3.115 10.701 1.00 84.81 94 ALA A CA 1
ATOM 699 C C . ALA A 1 94 ? 1.773 -2.863 9.537 1.00 84.81 94 ALA A C 1
ATOM 701 O O . ALA A 1 94 ? 1.748 -3.550 8.514 1.00 84.81 94 ALA A O 1
ATOM 702 N N . ARG A 1 95 ? 2.711 -1.927 9.719 1.00 84.31 95 ARG A N 1
ATOM 703 C CA . ARG A 1 95 ? 3.741 -1.614 8.724 1.00 84.31 95 ARG A CA 1
ATOM 704 C C . ARG A 1 95 ? 4.771 -2.732 8.576 1.00 84.31 95 ARG A C 1
ATOM 706 O O . ARG A 1 95 ? 5.188 -3.033 7.459 1.00 84.31 95 ARG A O 1
ATOM 713 N N . GLN A 1 96 ? 5.180 -3.371 9.671 1.00 87.81 96 GLN A N 1
ATOM 714 C CA . GLN A 1 96 ? 6.059 -4.541 9.611 1.00 87.81 96 GLN A CA 1
ATOM 715 C C . GLN A 1 96 ? 5.394 -5.719 8.901 1.00 87.81 96 GLN A C 1
ATOM 717 O O . GLN A 1 96 ? 6.030 -6.353 8.057 1.00 87.81 96 GLN A O 1
ATOM 722 N N . ALA A 1 97 ? 4.123 -5.990 9.200 1.00 87.94 97 ALA A N 1
ATOM 723 C CA . ALA A 1 97 ? 3.350 -7.007 8.504 1.00 87.94 97 ALA A CA 1
ATOM 724 C C . ALA A 1 97 ? 3.302 -6.710 6.998 1.00 87.94 97 ALA A C 1
ATOM 726 O O . ALA A 1 97 ? 3.556 -7.607 6.193 1.00 87.94 97 ALA A O 1
ATOM 727 N N . LEU A 1 98 ? 3.080 -5.442 6.615 1.00 88.25 98 LEU A N 1
ATOM 728 C CA . LEU A 1 98 ? 3.010 -5.039 5.209 1.00 88.25 98 LEU A CA 1
ATOM 729 C C . LEU A 1 98 ? 4.341 -5.314 4.504 1.00 88.25 98 LEU A C 1
ATOM 731 O O . LEU A 1 98 ? 4.380 -5.942 3.450 1.00 88.25 98 LEU A O 1
ATOM 735 N N . ARG A 1 99 ? 5.456 -4.936 5.136 1.00 86.56 99 ARG A N 1
ATOM 736 C CA . ARG A 1 99 ? 6.801 -5.199 4.60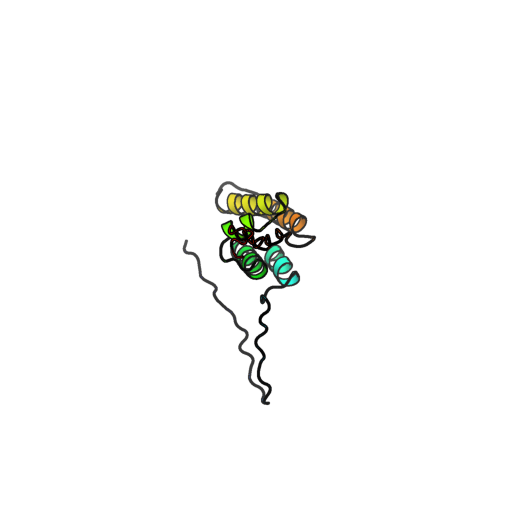7 1.00 86.56 99 ARG A CA 1
ATOM 737 C C . ARG A 1 99 ? 7.075 -6.686 4.398 1.00 86.56 99 ARG A C 1
ATOM 739 O O . ARG A 1 99 ? 7.711 -7.035 3.409 1.00 86.56 99 ARG A O 1
ATOM 746 N N . ARG A 1 100 ? 6.619 -7.552 5.308 1.00 88.06 100 ARG A N 1
ATOM 747 C CA . ARG A 1 100 ? 6.780 -9.008 5.169 1.00 88.06 100 ARG A CA 1
ATOM 748 C C . ARG A 1 100 ? 5.927 -9.556 4.029 1.00 88.06 100 ARG A C 1
ATOM 750 O O . ARG A 1 100 ? 6.438 -10.315 3.217 1.00 88.06 100 ARG A O 1
ATOM 757 N N . ALA A 1 101 ? 4.667 -9.134 3.933 1.00 88.69 101 ALA A N 1
ATOM 758 C CA . ALA A 1 101 ? 3.754 -9.595 2.888 1.00 88.69 101 ALA A CA 1
ATOM 759 C C . ALA A 1 101 ? 4.207 -9.173 1.476 1.00 88.69 101 ALA A C 1
ATOM 761 O O . ALA A 1 101 ? 4.018 -9.920 0.519 1.00 88.69 101 ALA A O 1
ATOM 762 N N . PHE A 1 102 ? 4.830 -7.998 1.346 1.00 87.00 102 PHE A N 1
ATOM 763 C CA . PHE A 1 102 ? 5.321 -7.450 0.075 1.00 87.00 102 PHE A CA 1
ATOM 764 C C . PHE A 1 102 ? 6.831 -7.645 -0.149 1.00 87.00 102 PHE A C 1
ATOM 766 O O . PHE A 1 102 ? 7.383 -7.057 -1.079 1.00 87.00 102 PHE A O 1
ATOM 773 N N . HIS A 1 103 ? 7.509 -8.468 0.661 1.00 84.75 103 HIS A N 1
ATOM 774 C CA . HIS A 1 103 ? 8.946 -8.739 0.519 1.00 84.75 103 HIS A CA 1
ATOM 775 C C . HIS A 1 103 ? 9.305 -9.307 -0.865 1.00 84.75 103 HIS A C 1
ATOM 777 O O . HIS A 1 103 ? 10.256 -8.836 -1.489 1.00 84.75 103 HIS A O 1
ATOM 783 N N . ASP A 1 104 ? 8.511 -10.261 -1.356 1.00 81.44 104 ASP A N 1
ATOM 784 C CA . ASP A 1 104 ? 8.681 -10.890 -2.675 1.00 81.44 104 ASP A CA 1
ATOM 785 C C . ASP A 1 104 ? 8.207 -9.981 -3.836 1.00 81.44 104 ASP A C 1
ATOM 787 O O . ASP A 1 104 ? 8.533 -10.172 -5.009 1.00 81.44 104 ASP A O 1
ATOM 791 N N . GLY A 1 105 ? 7.488 -8.909 -3.496 1.00 81.00 105 GLY A N 1
ATOM 792 C CA . GLY A 1 105 ? 6.807 -8.013 -4.422 1.00 81.00 105 GLY A CA 1
ATOM 793 C C . GLY A 1 105 ? 5.294 -8.260 -4.474 1.00 81.00 105 GLY A C 1
ATOM 794 O O . GLY A 1 105 ? 4.784 -9.203 -3.869 1.00 81.00 105 GLY A O 1
ATOM 795 N N . PRO A 1 106 ? 4.539 -7.383 -5.154 1.00 84.75 106 PRO A N 1
ATOM 796 C CA . PRO A 1 106 ? 3.095 -7.533 -5.289 1.00 84.75 106 PRO A CA 1
ATOM 797 C C . PRO A 1 106 ? 2.754 -8.706 -6.216 1.00 84.75 106 PRO A C 1
ATOM 799 O O . PRO A 1 106 ? 3.205 -8.758 -7.362 1.00 84.75 106 PRO A O 1
ATOM 802 N N . HIS A 1 107 ? 1.937 -9.633 -5.719 1.00 86.25 107 HIS A N 1
ATOM 803 C CA . HIS A 1 107 ? 1.451 -10.780 -6.485 1.00 86.25 107 HIS A CA 1
ATOM 804 C C . HIS A 1 107 ? 0.136 -10.406 -7.160 1.00 86.25 107 HIS A C 1
ATOM 806 O O . HIS A 1 107 ? -0.937 -10.418 -6.552 1.00 86.25 107 HIS A O 1
ATOM 812 N N . TRP A 1 108 ? 0.234 -10.015 -8.426 1.00 85.44 108 TRP A N 1
ATOM 813 C CA . TRP A 1 108 ? -0.921 -9.659 -9.241 1.00 85.44 108 TRP A CA 1
ATOM 814 C C . TRP A 1 108 ? -1.566 -10.906 -9.832 1.00 85.44 108 TRP A C 1
ATOM 816 O O . TRP A 1 108 ? -0.872 -11.772 -10.365 1.00 85.44 108 TRP A O 1
ATOM 826 N N . ARG A 1 109 ? -2.900 -10.950 -9.837 1.00 81.88 109 ARG A N 1
ATOM 827 C CA . ARG A 1 109 ? -3.643 -11.926 -10.635 1.00 81.88 109 ARG A CA 1
ATOM 828 C C . ARG A 1 109 ? -3.234 -11.758 -12.088 1.00 81.88 109 ARG A C 1
ATOM 830 O O . ARG A 1 109 ? -3.233 -10.637 -12.613 1.00 81.88 109 ARG A O 1
ATOM 837 N N . ALA A 1 110 ? -2.908 -12.870 -12.744 1.00 67.00 110 ALA A N 1
ATOM 838 C CA . ALA A 1 110 ? -2.776 -12.879 -14.189 1.00 67.00 110 ALA A CA 1
ATOM 839 C C . ALA A 1 110 ? -4.079 -12.310 -14.758 1.00 67.00 110 ALA A C 1
ATOM 841 O O . ALA A 1 110 ? -5.166 -12.798 -14.437 1.00 67.00 110 ALA A O 1
ATOM 842 N N . ARG A 1 111 ? -3.981 -11.235 -15.551 1.00 58.91 111 ARG A N 1
ATOM 843 C CA . ARG A 1 111 ? -5.127 -10.723 -16.301 1.00 58.91 111 ARG A CA 1
ATOM 844 C C . ARG A 1 111 ? -5.628 -11.918 -17.089 1.00 58.91 111 ARG A C 1
ATOM 846 O O . ARG A 1 111 ? -4.890 -12.390 -17.951 1.00 58.91 111 ARG A O 1
ATOM 853 N N . ALA A 1 112 ? -6.812 -12.429 -16.746 1.00 51.19 112 ALA A N 1
ATOM 854 C CA . ALA A 1 112 ? -7.466 -13.438 -17.554 1.00 51.19 112 ALA A CA 1
ATOM 855 C C . ALA A 1 112 ? -7.487 -12.836 -18.954 1.00 51.19 112 ALA A C 1
ATOM 857 O O . ALA A 1 112 ? -8.173 -11.835 -19.189 1.00 51.19 112 ALA A O 1
ATOM 858 N N . ALA A 1 113 ? -6.612 -13.333 -19.835 1.00 47.44 113 ALA A N 1
ATOM 859 C CA . ALA A 1 113 ? -6.702 -13.026 -21.242 1.00 47.44 113 ALA A CA 1
ATOM 860 C C . ALA A 1 113 ? -8.152 -13.342 -21.542 1.00 47.44 113 ALA A C 1
ATOM 862 O O . ALA A 1 113 ? -8.578 -14.458 -21.237 1.00 47.44 113 ALA A O 1
ATOM 863 N N . ALA A 1 114 ? -8.921 -12.325 -21.947 1.00 46.25 114 ALA A N 1
ATOM 864 C CA . ALA A 1 114 ? -10.294 -12.517 -22.354 1.00 46.25 114 ALA A CA 1
ATOM 865 C C . ALA A 1 114 ? -10.218 -13.698 -23.304 1.00 46.25 114 ALA A C 1
ATOM 867 O O . ALA A 1 114 ? -9.615 -13.575 -24.373 1.00 46.25 114 ALA A O 1
ATOM 868 N N . GLN A 1 115 ? -10.659 -14.865 -22.826 1.00 44.47 115 GLN A N 1
ATOM 869 C CA . GLN A 1 115 ? -10.744 -16.035 -23.659 1.00 44.47 115 GLN A CA 1
ATOM 870 C C . GLN A 1 115 ? -11.705 -15.533 -24.701 1.00 44.47 115 GLN A C 1
ATOM 872 O O . GLN A 1 115 ? -12.858 -15.229 -24.388 1.00 44.47 115 GLN A O 1
ATOM 877 N N . ASN A 1 116 ? -11.144 -15.249 -25.873 1.00 46.16 116 ASN A N 1
ATOM 878 C CA . ASN A 1 116 ? -11.882 -14.966 -27.068 1.00 46.16 116 ASN A CA 1
ATOM 879 C C . ASN A 1 116 ? -12.702 -16.236 -27.196 1.00 46.16 116 ASN A C 1
ATOM 881 O O . ASN A 1 116 ? -12.211 -17.266 -27.655 1.00 46.16 116 ASN A O 1
ATOM 885 N N . ASN A 1 117 ? -13.898 -16.205 -26.615 1.00 45.97 117 ASN A N 1
ATOM 886 C CA . ASN A 1 117 ? -14.922 -17.183 -26.834 1.00 45.97 117 ASN A CA 1
ATOM 887 C C . ASN A 1 117 ? -15.317 -16.882 -28.270 1.00 45.97 117 ASN A C 1
ATOM 889 O O . ASN A 1 117 ? -16.257 -16.136 -28.538 1.00 45.97 117 ASN A O 1
ATOM 893 N N . GLY A 1 118 ? -14.452 -17.343 -29.179 1.00 47.78 118 GLY A N 1
ATOM 894 C CA . GLY A 1 118 ? -14.740 -17.546 -30.571 1.00 47.78 118 GLY A CA 1
ATOM 895 C C . GLY A 1 118 ? -15.852 -18.560 -30.547 1.00 47.78 118 GLY A C 1
ATOM 896 O O . GLY A 1 118 ? -15.609 -19.760 -30.622 1.00 47.78 118 GLY A O 1
ATOM 897 N N . LEU A 1 119 ? -17.058 -18.044 -30.315 1.00 55.97 119 LEU A N 1
ATOM 898 C CA . LEU A 1 119 ? -18.305 -18.709 -30.585 1.00 55.97 119 LEU A CA 1
ATOM 899 C C . LEU A 1 119 ? -18.101 -19.316 -31.966 1.00 55.97 119 LEU A C 1
ATOM 901 O O . LEU A 1 119 ? -17.945 -18.593 -32.954 1.00 55.97 119 LEU A O 1
ATOM 905 N N . ALA A 1 120 ? -17.962 -20.641 -31.992 1.00 63.28 120 ALA A N 1
ATOM 906 C CA . ALA A 1 120 ? -17.845 -21.380 -33.230 1.00 63.28 120 ALA A CA 1
ATOM 907 C C . ALA A 1 120 ? -19.027 -20.966 -34.123 1.00 63.28 120 ALA A C 1
ATOM 909 O O . ALA A 1 120 ? -20.132 -20.770 -33.602 1.00 63.28 120 ALA A O 1
ATOM 910 N N . PRO A 1 121 ? -18.818 -20.767 -35.435 1.00 65.88 121 PRO A N 1
ATOM 911 C CA . PRO A 1 121 ? -19.870 -20.286 -36.318 1.00 65.88 121 PRO A CA 1
ATOM 912 C C . PRO A 1 121 ? -21.093 -21.207 -36.221 1.00 65.88 121 PRO A C 1
ATOM 914 O O . PRO A 1 121 ? -21.021 -22.388 -36.548 1.00 65.88 121 PRO A O 1
ATOM 917 N N . LEU A 1 122 ? -22.225 -20.656 -35.777 1.00 64.94 122 LEU A N 1
ATOM 918 C CA . LEU A 1 122 ? -23.513 -21.353 -35.642 1.00 64.94 122 LEU A CA 1
ATOM 919 C C . LEU A 1 122 ? -24.208 -21.628 -36.991 1.00 64.94 122 LEU A C 1
ATOM 921 O O . LEU A 1 122 ? -25.421 -21.809 -37.029 1.00 64.94 122 LEU A O 1
ATOM 925 N N . TYR A 1 123 ? -23.471 -21.674 -38.101 1.00 60.72 123 TYR A N 1
ATOM 926 C CA . TYR A 1 123 ? -24.031 -22.047 -39.396 1.00 60.72 123 TYR A CA 1
ATOM 927 C C . TYR A 1 123 ? -23.336 -23.298 -39.928 1.00 60.72 123 TYR A C 1
ATOM 929 O O . TYR A 1 123 ? -22.200 -23.205 -40.396 1.00 60.72 123 TYR A O 1
ATOM 937 N N . PRO A 1 124 ? -23.993 -24.473 -39.881 1.00 66.25 124 PRO A N 1
ATOM 938 C CA . PRO A 1 124 ? -23.588 -25.579 -40.731 1.00 66.25 124 PRO A CA 1
ATOM 939 C C . PRO A 1 124 ? -23.736 -25.152 -42.198 1.00 66.25 124 PRO A C 1
ATOM 941 O O . PRO A 1 124 ? -24.747 -24.571 -42.593 1.00 66.25 124 PRO A O 1
ATOM 944 N N . SER A 1 125 ? -22.702 -25.420 -42.993 1.00 60.84 125 SER A N 1
ATOM 945 C CA . SER A 1 125 ? -22.665 -25.202 -44.437 1.00 60.84 125 SER A CA 1
ATOM 946 C C . SER A 1 125 ? -23.859 -25.874 -45.114 1.00 60.84 125 SER A C 1
ATOM 948 O O . SER A 1 125 ? -23.873 -27.088 -45.291 1.00 60.84 125 SER A O 1
ATOM 950 N N . ALA A 1 126 ? -24.857 -25.086 -45.502 1.00 64.19 126 ALA A N 1
ATOM 951 C CA . ALA A 1 126 ? -25.984 -25.552 -46.294 1.00 64.19 126 ALA A CA 1
ATOM 952 C C . ALA A 1 126 ? -25.889 -24.980 -47.707 1.00 64.19 126 ALA A C 1
ATOM 954 O O . ALA A 1 126 ? -26.693 -24.126 -48.038 1.00 64.19 126 ALA A O 1
ATOM 955 N N . HIS A 1 127 ? -24.918 -25.407 -48.525 1.00 56.56 127 HIS A N 1
ATOM 956 C CA . HIS A 1 127 ? -24.970 -25.156 -49.972 1.00 56.56 127 HIS A CA 1
ATOM 957 C C . HIS A 1 127 ? -24.266 -26.253 -50.792 1.00 56.56 127 HIS A C 1
ATOM 959 O O . HIS A 1 127 ? -23.043 -26.383 -50.720 1.00 56.56 127 HIS A O 1
ATOM 965 N N . SER A 1 128 ? -25.070 -26.867 -51.671 1.00 49.41 128 SER A N 1
ATOM 966 C CA . SER A 1 128 ? -24.784 -27.712 -52.854 1.00 49.41 128 SER A CA 1
ATOM 967 C C . SER A 1 128 ? -24.860 -29.222 -52.663 1.00 49.41 128 SER A C 1
ATOM 969 O O . SER A 1 128 ? -23.970 -29.795 -52.004 1.00 49.41 128 SER A O 1
#

Secondary structure (DSSP, 8-state):
----------------S---------S-S--HHHHHHHHHT--HHHHHHHHHHHTT-SSHHHHHHHB--HHHHHHHHHHHHHHH-TTT--HHHHHHHHHHHTSS---BPP-----------S------